Protein AF-A0AAJ4RA74-F1 (afdb_monomer_lite)

Secondary structure (DSSP, 8-state):
-HHHHHHHHHHHHHHHHHHHHHHHHHHHHHTS---HHHHHHHHHHHHHHHHHHHHHHHHHHHHHHHHHHHHHH--

Radius of gyration: 17.56 Å; chains: 1; bounding box: 35×14×56 Å

Sequence (75 aa):
MLNRLKAMNQVTKIEYGLMVMTALLAIGAGFAPVGREESVLFAAVFLGITIGLWVSHLLTMLHTAVVQNDARTNG

pLDDT: mean 70.45, std 9.23, range [47.09, 84.38]

Foldseek 3Di:
DVVVVVVLVVVLVVLVVVLVVLVVVLVVLCVDPDPPVVSVVSNVVSVVVNVVSVVVSVVSVVVVVVVVVVVVVVD

Structure (mmCIF, N/CA/C/O backbone):
data_AF-A0AAJ4RA74-F1
#
_entry.id   AF-A0AAJ4RA74-F1
#
loop_
_atom_site.group_PDB
_atom_site.id
_a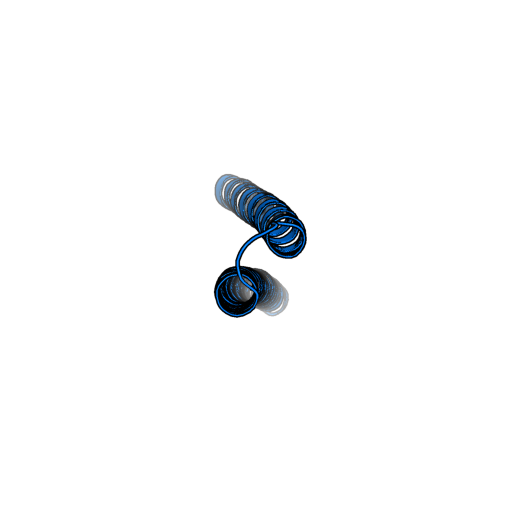tom_site.type_symbol
_atom_site.label_atom_id
_atom_site.label_alt_id
_atom_site.label_comp_id
_atom_site.label_asym_id
_atom_site.label_entity_id
_atom_site.label_seq_id
_atom_site.pdbx_PDB_ins_code
_atom_site.Cartn_x
_atom_site.Cartn_y
_atom_site.Cartn_z
_atom_site.occupancy
_atom_site.B_iso_or_equiv
_atom_site.auth_seq_id
_atom_site.auth_comp_id
_atom_site.auth_asym_id
_atom_site.auth_atom_id
_atom_site.pdbx_PDB_model_num
ATOM 1 N N . MET A 1 1 ? 18.693 -4.482 -21.210 1.00 47.09 1 MET A N 1
ATOM 2 C CA . MET A 1 1 ? 17.295 -4.960 -21.070 1.00 47.09 1 MET A CA 1
ATOM 3 C C . MET A 1 1 ? 17.064 -5.855 -19.842 1.00 47.09 1 MET A C 1
ATOM 5 O O . MET A 1 1 ? 16.006 -5.729 -19.241 1.00 47.09 1 MET A O 1
ATOM 9 N N . LEU A 1 2 ? 18.036 -6.662 -19.380 1.00 52.12 2 LEU A N 1
ATOM 10 C CA . LEU A 1 2 ? 17.868 -7.529 -18.193 1.00 52.12 2 LEU A CA 1
ATOM 11 C C . LEU A 1 2 ? 17.621 -6.794 -16.854 1.00 52.12 2 LEU A C 1
ATOM 13 O O . LEU A 1 2 ? 16.899 -7.311 -16.005 1.00 52.12 2 LEU A O 1
ATOM 17 N N . ASN A 1 3 ? 18.145 -5.576 -16.662 1.00 51.06 3 ASN A N 1
ATOM 18 C CA . ASN A 1 3 ? 17.933 -4.831 -15.409 1.00 51.06 3 ASN A CA 1
ATOM 19 C C . ASN A 1 3 ? 16.474 -4.402 -15.175 1.00 51.06 3 ASN A C 1
ATOM 21 O O . ASN A 1 3 ? 16.057 -4.335 -14.022 1.00 51.06 3 ASN A O 1
ATOM 25 N N . ARG A 1 4 ? 15.676 -4.147 -16.228 1.00 50.97 4 ARG A N 1
ATOM 26 C CA . ARG A 1 4 ? 14.257 -3.769 -16.054 1.00 50.97 4 ARG A CA 1
ATOM 27 C C . ARG A 1 4 ? 13.401 -4.954 -15.603 1.00 50.97 4 ARG A C 1
ATOM 29 O O . ARG A 1 4 ? 12.552 -4.789 -14.738 1.00 50.97 4 ARG A O 1
ATOM 36 N N . LEU A 1 5 ? 13.683 -6.150 -16.124 1.00 51.81 5 LEU A N 1
ATOM 37 C CA . LEU A 1 5 ? 13.011 -7.391 -15.718 1.00 51.81 5 LEU A CA 1
ATOM 38 C C . LEU A 1 5 ? 13.293 -7.724 -14.244 1.00 51.81 5 LEU A C 1
ATOM 40 O O . LEU A 1 5 ? 12.401 -8.160 -13.520 1.00 51.81 5 LEU A O 1
ATOM 44 N N . LYS A 1 6 ? 14.521 -7.459 -13.777 1.00 51.19 6 LYS A N 1
ATOM 45 C CA . LYS A 1 6 ? 14.916 -7.693 -12.382 1.00 51.19 6 LYS A CA 1
ATOM 46 C C . LYS A 1 6 ? 14.314 -6.668 -11.412 1.00 51.19 6 LYS A C 1
ATOM 48 O O . LYS A 1 6 ? 13.886 -7.053 -10.328 1.00 51.19 6 LYS A O 1
ATOM 53 N N . ALA A 1 7 ? 14.223 -5.398 -11.815 1.00 52.59 7 ALA A N 1
ATOM 54 C CA . ALA A 1 7 ? 13.588 -4.347 -11.018 1.00 52.59 7 ALA A CA 1
ATOM 55 C C . ALA A 1 7 ? 12.068 -4.547 -10.884 1.00 52.59 7 ALA A C 1
ATOM 57 O O . ALA A 1 7 ? 11.533 -4.391 -9.789 1.00 52.59 7 ALA A O 1
ATOM 58 N N . MET A 1 8 ? 11.388 -4.967 -11.958 1.00 53.59 8 MET A N 1
ATOM 59 C CA . MET A 1 8 ? 9.951 -5.268 -11.930 1.00 53.59 8 MET A CA 1
ATOM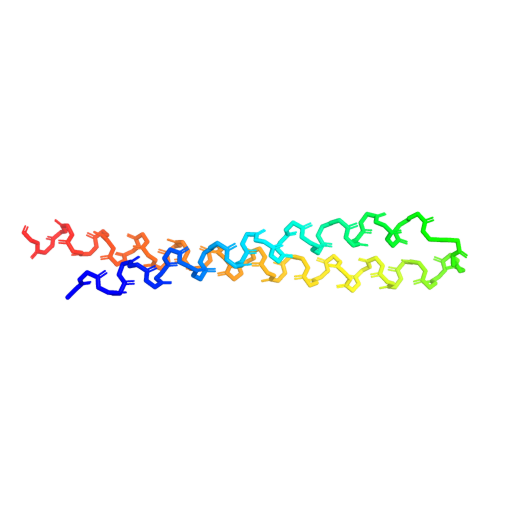 60 C C . MET A 1 8 ? 9.628 -6.363 -10.903 1.00 53.59 8 MET A C 1
ATOM 62 O O . MET A 1 8 ? 8.735 -6.194 -10.084 1.00 53.59 8 MET A O 1
ATOM 66 N N . ASN A 1 9 ? 10.442 -7.422 -10.854 1.00 59.38 9 ASN A N 1
ATOM 67 C CA . ASN A 1 9 ? 10.284 -8.515 -9.890 1.00 59.38 9 ASN A CA 1
ATOM 68 C C . ASN A 1 9 ? 10.451 -8.050 -8.426 1.00 59.38 9 ASN A C 1
ATOM 70 O O . ASN A 1 9 ? 9.788 -8.543 -7.514 1.00 59.38 9 ASN A O 1
ATOM 74 N N . GLN A 1 10 ? 11.320 -7.065 -8.186 1.00 59.69 10 GLN A N 1
ATOM 75 C CA . GLN A 1 10 ? 11.561 -6.533 -6.846 1.00 59.69 10 GLN A CA 1
ATOM 76 C C . GLN A 1 10 ? 10.409 -5.641 -6.365 1.00 59.69 10 GLN A C 1
ATOM 78 O O . GLN A 1 10 ? 10.034 -5.725 -5.198 1.00 59.69 10 GLN A O 1
ATOM 83 N N . VAL A 1 11 ? 9.801 -4.859 -7.263 1.00 64.62 11 VAL A N 1
ATOM 84 C CA . VAL A 1 11 ? 8.600 -4.060 -6.964 1.00 64.62 11 VAL A CA 1
ATOM 85 C C . VAL A 1 11 ? 7.409 -4.967 -6.645 1.00 64.62 11 VAL A C 1
ATOM 87 O O . VAL A 1 11 ? 6.789 -4.799 -5.599 1.00 64.62 11 VAL A O 1
ATOM 90 N N . THR A 1 12 ? 7.163 -6.000 -7.457 1.00 65.56 12 THR A N 1
ATOM 91 C CA . THR A 1 12 ? 6.100 -6.995 -7.217 1.00 65.56 12 THR A CA 1
ATOM 92 C C . THR A 1 12 ? 6.263 -7.690 -5.862 1.00 65.56 12 THR A C 1
ATOM 94 O O . THR A 1 12 ? 5.290 -7.916 -5.147 1.00 65.56 12 THR A O 1
ATOM 97 N N . LYS A 1 13 ? 7.503 -7.995 -5.461 1.00 69.00 13 LYS A N 1
ATOM 98 C CA . LYS A 1 13 ? 7.791 -8.622 -4.165 1.00 69.00 13 LYS A CA 1
ATOM 99 C C . LYS A 1 13 ? 7.516 -7.685 -2.982 1.00 69.00 13 LYS A C 1
ATOM 101 O O . LYS A 1 13 ? 7.052 -8.146 -1.941 1.00 69.00 13 LYS A O 1
ATOM 106 N N . ILE A 1 14 ? 7.795 -6.389 -3.137 1.00 71.56 14 ILE A N 1
ATOM 107 C CA . ILE A 1 14 ? 7.497 -5.367 -2.122 1.00 71.56 14 ILE A CA 1
ATOM 108 C C . ILE A 1 14 ? 5.983 -5.169 -1.998 1.00 71.56 14 ILE A C 1
ATOM 110 O O . ILE A 1 14 ? 5.485 -5.129 -0.876 1.00 71.56 14 ILE A O 1
ATOM 114 N N . GLU A 1 15 ? 5.244 -5.131 -3.112 1.00 68.69 15 GLU A N 1
ATOM 115 C CA . GLU A 1 15 ? 3.774 -5.076 -3.099 1.00 68.69 15 GLU A CA 1
ATOM 116 C C . GLU A 1 15 ? 3.169 -6.284 -2.381 1.00 68.69 15 GLU A C 1
ATOM 118 O O . GLU A 1 15 ? 2.332 -6.111 -1.497 1.00 68.69 15 GLU A O 1
ATOM 123 N N . TYR A 1 16 ? 3.645 -7.496 -2.683 1.00 71.00 16 TYR A N 1
ATOM 124 C CA . TYR A 1 16 ? 3.197 -8.714 -2.002 1.00 71.00 16 TYR A CA 1
ATOM 125 C C . TYR A 1 16 ? 3.479 -8.665 -0.494 1.00 71.00 16 TYR A C 1
ATOM 127 O O . TYR A 1 16 ? 2.634 -9.041 0.318 1.00 71.00 16 TYR A O 1
ATOM 135 N N . GLY A 1 17 ? 4.659 -8.165 -0.110 1.00 74.06 17 GLY A N 1
ATOM 136 C CA . GLY A 1 17 ? 5.031 -7.978 1.292 1.00 74.06 17 GLY A CA 1
ATOM 137 C C . GLY A 1 17 ? 4.130 -6.974 2.014 1.00 74.06 17 GLY A C 1
ATOM 138 O O . GLY A 1 17 ? 3.677 -7.243 3.127 1.00 74.06 17 GLY A O 1
ATOM 139 N N . LEU A 1 18 ? 3.817 -5.845 1.372 1.00 71.25 18 LEU A N 1
ATOM 140 C CA . LEU A 1 18 ? 2.933 -4.822 1.932 1.00 71.25 18 LEU A CA 1
ATOM 141 C C . LEU A 1 18 ? 1.477 -5.303 2.015 1.00 71.25 18 LEU A C 1
ATOM 143 O O . LEU A 1 18 ? 0.783 -4.986 2.979 1.00 71.25 18 LEU A O 1
ATOM 147 N N . MET A 1 19 ? 1.024 -6.095 1.042 1.00 73.62 19 MET A N 1
ATOM 148 C CA . MET A 1 19 ? -0.317 -6.680 1.002 1.00 73.62 19 MET A CA 1
ATOM 149 C C . MET A 1 19 ? -0.533 -7.666 2.160 1.00 73.62 19 MET A C 1
ATOM 151 O O . MET A 1 19 ? -1.551 -7.614 2.848 1.00 73.62 19 MET A O 1
ATOM 155 N N . VAL A 1 20 ? 0.458 -8.520 2.439 1.00 74.94 20 VAL A N 1
ATOM 156 C CA . VAL A 1 20 ? 0.416 -9.444 3.584 1.00 74.94 20 VAL A CA 1
ATOM 157 C C . VAL A 1 20 ? 0.493 -8.686 4.912 1.00 74.94 20 VAL A C 1
ATOM 159 O O . VAL A 1 20 ? -0.259 -8.997 5.835 1.00 74.94 20 VAL A O 1
ATOM 162 N N . MET A 1 21 ? 1.353 -7.666 5.013 1.00 73.25 21 MET A N 1
ATOM 163 C CA . MET A 1 21 ? 1.447 -6.823 6.213 1.00 73.25 21 MET A CA 1
ATOM 164 C C . MET A 1 21 ? 0.133 -6.091 6.504 1.00 73.25 21 MET A C 1
ATOM 166 O O . MET A 1 21 ? -0.331 -6.109 7.639 1.00 73.25 21 MET A O 1
ATOM 170 N N . THR A 1 22 ? -0.491 -5.483 5.494 1.00 72.75 22 THR A N 1
ATOM 171 C CA . THR A 1 22 ? -1.757 -4.746 5.655 1.00 72.75 22 THR A CA 1
ATOM 172 C C . THR A 1 22 ? -2.923 -5.667 5.999 1.00 72.75 22 THR A C 1
ATOM 174 O O . THR A 1 22 ? -3.699 -5.330 6.890 1.00 72.75 22 THR A O 1
ATOM 177 N N . ALA A 1 23 ? -2.999 -6.859 5.401 1.00 69.38 23 ALA A N 1
ATOM 178 C CA . ALA A 1 23 ? -3.989 -7.868 5.774 1.00 69.38 23 ALA A CA 1
ATOM 179 C C . ALA A 1 23 ? -3.825 -8.340 7.232 1.00 69.38 23 ALA A C 1
ATOM 181 O O . ALA A 1 23 ? -4.805 -8.411 7.972 1.00 69.38 23 ALA A O 1
ATOM 182 N N . LEU A 1 24 ? -2.589 -8.608 7.673 1.00 75.88 24 LEU A N 1
ATOM 183 C CA . LEU A 1 24 ? -2.298 -8.971 9.066 1.00 75.88 24 LEU A CA 1
ATOM 184 C C . LEU A 1 24 ? -2.639 -7.836 10.040 1.00 75.88 24 LEU A C 1
ATOM 186 O O . LEU A 1 24 ? -3.223 -8.096 11.091 1.00 75.88 24 LEU A O 1
ATOM 190 N N . LEU A 1 25 ? -2.326 -6.586 9.684 1.00 69.50 25 LEU A N 1
ATOM 191 C CA . LEU A 1 25 ? -2.696 -5.419 10.487 1.00 69.50 25 LEU A CA 1
ATOM 192 C C . LEU A 1 25 ? -4.218 -5.228 10.556 1.00 69.50 25 LEU A C 1
ATOM 194 O O . LEU A 1 25 ? -4.726 -4.927 11.631 1.00 69.50 25 LEU A O 1
ATOM 198 N N . ALA A 1 26 ? -4.951 -5.439 9.459 1.00 69.62 26 ALA A N 1
ATOM 199 C CA . ALA A 1 26 ? -6.412 -5.339 9.433 1.00 69.62 26 ALA A CA 1
ATOM 200 C C . ALA A 1 26 ? -7.078 -6.402 10.325 1.00 69.62 26 ALA A C 1
ATOM 202 O O . ALA A 1 26 ? -8.002 -6.094 11.077 1.00 69.62 26 ALA A O 1
ATOM 203 N N . ILE A 1 27 ? -6.573 -7.640 10.294 1.00 70.94 27 ILE A N 1
ATOM 204 C CA 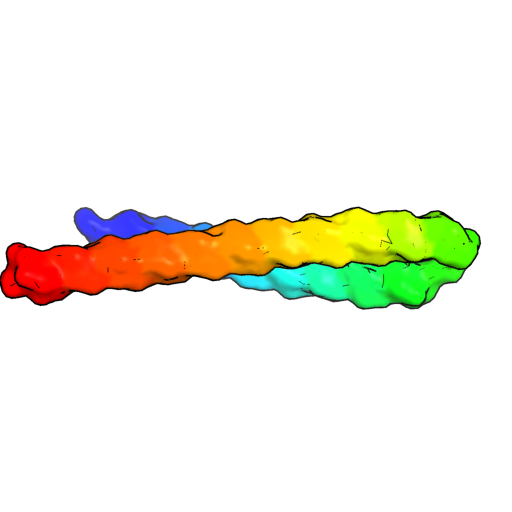. ILE A 1 27 ? -7.035 -8.721 11.179 1.00 70.94 27 ILE A CA 1
ATOM 205 C C . ILE A 1 27 ? -6.708 -8.391 12.644 1.00 70.94 27 ILE A C 1
ATOM 207 O O . ILE A 1 27 ? -7.563 -8.549 13.514 1.00 70.94 27 ILE A O 1
ATOM 211 N N . GLY A 1 28 ? -5.500 -7.885 12.918 1.00 69.50 28 GLY A N 1
ATOM 212 C CA . GLY A 1 28 ? -5.090 -7.453 14.257 1.00 69.50 28 GLY A CA 1
ATOM 213 C C . GLY A 1 28 ? -5.932 -6.294 14.799 1.00 69.50 28 GLY A C 1
ATOM 214 O O . GLY A 1 28 ? -6.313 -6.309 15.967 1.00 69.50 28 GLY A O 1
ATOM 215 N N . ALA A 1 29 ? -6.294 -5.332 13.945 1.00 66.12 29 ALA A N 1
ATOM 216 C CA . ALA A 1 29 ? -7.173 -4.218 14.297 1.00 66.12 29 ALA A CA 1
ATOM 217 C C . ALA A 1 29 ? -8.594 -4.685 14.658 1.00 66.12 29 ALA A C 1
ATOM 219 O O . ALA A 1 29 ? -9.211 -4.118 15.557 1.00 66.12 29 ALA A O 1
ATOM 220 N N . GLY A 1 30 ? -9.093 -5.753 14.024 1.00 63.97 30 GLY A N 1
ATOM 221 C CA . GLY A 1 30 ? -10.383 -6.363 14.367 1.00 63.97 30 GLY A CA 1
ATOM 222 C C . GLY A 1 30 ? -10.409 -7.064 15.733 1.00 63.97 30 GLY A C 1
ATOM 223 O O . GLY A 1 30 ? -11.476 -7.211 16.322 1.00 63.97 30 GLY A O 1
ATOM 224 N N . PHE A 1 31 ? -9.246 -7.464 16.257 1.00 66.75 31 PHE A N 1
ATOM 225 C CA . PHE A 1 31 ? -9.096 -8.041 17.600 1.00 66.75 31 PHE A CA 1
ATOM 226 C C . PHE A 1 31 ? -8.697 -7.012 18.670 1.00 66.75 31 PHE A C 1
ATOM 228 O O . PHE A 1 31 ? -8.584 -7.365 19.846 1.00 66.75 31 PHE A O 1
ATOM 235 N N . ALA A 1 32 ? -8.483 -5.749 18.295 1.00 65.31 32 ALA A N 1
ATOM 236 C CA . ALA A 1 32 ? -8.114 -4.708 19.241 1.00 65.31 32 ALA A CA 1
ATOM 237 C C . ALA A 1 32 ? -9.326 -4.328 20.124 1.00 65.31 32 ALA A C 1
ATOM 239 O O . ALA A 1 32 ? -10.403 -4.050 19.591 1.00 65.31 32 ALA A O 1
ATOM 240 N N . PRO A 1 33 ? -9.180 -4.287 21.465 1.00 60.25 33 PRO A N 1
ATOM 241 C CA . PRO A 1 33 ? -10.256 -3.940 22.390 1.00 60.25 33 PRO A CA 1
ATOM 242 C C . PRO A 1 33 ? -10.438 -2.413 22.434 1.00 60.25 33 PRO A C 1
ATOM 244 O O . PRO A 1 33 ? -10.157 -1.765 23.438 1.00 60.25 33 PRO A O 1
ATOM 247 N N . VAL A 1 34 ? -10.854 -1.835 21.308 1.00 59.75 34 VAL A N 1
ATOM 248 C CA . VAL A 1 34 ? -11.134 -0.402 21.122 1.00 59.75 34 VAL A CA 1
ATOM 249 C C . VAL A 1 34 ? -12.647 -0.217 20.982 1.00 59.75 34 VAL A C 1
ATOM 251 O O . VAL A 1 34 ? -13.345 -1.166 20.610 1.00 59.75 34 VAL A O 1
ATOM 254 N N . GLY A 1 35 ? -13.180 0.964 21.309 1.00 67.19 35 GLY A N 1
ATOM 255 C CA . GLY A 1 35 ? -14.623 1.223 21.274 1.00 67.19 35 GLY A CA 1
ATOM 256 C C . GLY A 1 35 ? -15.253 0.782 19.947 1.00 67.19 35 GLY A C 1
ATOM 257 O O . GLY A 1 35 ? -14.636 0.886 18.888 1.00 67.19 35 GLY A O 1
ATOM 258 N N . ARG A 1 36 ? -16.483 0.252 19.989 1.00 67.06 36 ARG A N 1
ATOM 259 C CA . ARG A 1 36 ? -17.123 -0.421 18.838 1.00 67.06 36 ARG A CA 1
ATOM 260 C C . ARG A 1 36 ? -17.168 0.458 17.580 1.00 67.06 36 ARG A C 1
ATOM 262 O O . ARG A 1 36 ? -17.023 -0.054 16.478 1.00 67.06 36 ARG A O 1
ATOM 269 N N . GLU A 1 37 ? -17.324 1.768 17.750 1.00 73.81 37 GLU A N 1
ATOM 270 C CA . GLU A 1 37 ? -17.318 2.765 16.669 1.00 73.81 37 GLU A CA 1
ATOM 271 C C . GLU A 1 37 ? -15.911 3.010 16.098 1.00 73.81 37 GLU A C 1
ATOM 273 O O . GLU A 1 37 ? -15.728 3.089 14.883 1.00 73.81 37 GLU A O 1
ATOM 278 N N . GLU A 1 38 ? -14.898 3.056 16.960 1.00 75.31 38 GLU A N 1
ATOM 279 C CA . GLU A 1 38 ? -13.499 3.290 16.590 1.00 75.31 38 GLU A CA 1
ATOM 280 C C . GLU A 1 38 ? -12.907 2.078 15.861 1.00 75.31 38 GLU A C 1
ATOM 282 O O . GLU A 1 38 ? -12.201 2.229 14.864 1.00 75.31 38 GLU A O 1
ATOM 287 N N . SER A 1 39 ? -13.251 0.866 16.307 1.00 70.69 39 SER A N 1
ATOM 288 C CA . SER A 1 39 ? -12.822 -0.387 15.678 1.00 70.69 39 SER A CA 1
ATOM 289 C C . SER A 1 39 ? -13.351 -0.516 14.243 1.00 70.69 39 SER A C 1
ATOM 291 O O . SER A 1 39 ? -12.612 -0.912 13.342 1.00 70.69 39 SER A O 1
ATOM 293 N N . VAL A 1 40 ? -14.598 -0.095 13.993 1.00 77.12 40 VAL A N 1
ATOM 294 C CA . VAL A 1 40 ? -15.199 -0.095 12.648 1.00 77.12 40 VAL A CA 1
ATOM 295 C C . VAL A 1 40 ? -14.513 0.918 11.731 1.00 77.12 40 VAL A C 1
ATOM 297 O O . VAL A 1 40 ? -14.210 0.588 10.585 1.00 77.12 40 VAL A O 1
ATOM 300 N N . LEU A 1 41 ? -14.226 2.126 12.226 1.00 82.19 41 LEU A N 1
ATOM 301 C CA . LEU A 1 41 ? -13.484 3.147 11.478 1.00 82.19 41 LEU A CA 1
ATOM 302 C C . LEU A 1 41 ? -12.075 2.667 11.112 1.00 82.19 41 LEU A C 1
ATOM 304 O O . LEU A 1 41 ? -11.673 2.767 9.951 1.00 82.19 41 LEU A O 1
ATOM 308 N N . PHE A 1 42 ? -11.349 2.090 12.071 1.00 75.19 42 PHE A N 1
ATOM 309 C CA . PHE A 1 42 ? -10.029 1.517 11.818 1.00 75.19 42 PHE A CA 1
ATOM 310 C C . PHE A 1 42 ? -10.094 0.371 10.808 1.00 75.19 42 PHE A C 1
ATOM 312 O O . PHE A 1 42 ? -9.336 0.376 9.837 1.00 75.19 42 PHE A O 1
ATOM 319 N N . ALA A 1 43 ? -11.026 -0.568 10.977 1.00 74.56 43 ALA A N 1
ATOM 320 C CA . ALA A 1 43 ? -11.218 -1.667 10.039 1.00 74.56 43 ALA A CA 1
ATOM 321 C C . ALA A 1 43 ? -11.530 -1.155 8.625 1.00 74.56 43 ALA A C 1
ATOM 323 O O . ALA A 1 43 ? -10.924 -1.628 7.669 1.00 74.56 43 ALA A O 1
ATOM 324 N N . ALA A 1 44 ? -12.403 -0.154 8.479 1.00 78.38 44 ALA A N 1
ATOM 325 C CA . ALA A 1 44 ? -12.761 0.423 7.184 1.00 78.38 44 ALA A CA 1
ATOM 326 C C . ALA A 1 44 ? -11.570 1.100 6.487 1.00 78.38 44 ALA A C 1
ATOM 328 O O . ALA A 1 44 ? -11.363 0.892 5.291 1.00 78.38 44 ALA A O 1
ATOM 329 N N . VAL A 1 45 ? -10.754 1.863 7.222 1.00 82.94 45 VAL A N 1
ATOM 330 C CA . VAL A 1 45 ? -9.549 2.507 6.672 1.00 82.94 45 VAL A CA 1
ATOM 331 C C . VAL A 1 45 ? -8.511 1.462 6.260 1.00 82.94 45 VAL A C 1
ATOM 333 O O . VAL A 1 45 ? -8.013 1.505 5.134 1.00 82.94 45 VAL A O 1
ATOM 336 N N . PHE A 1 46 ? -8.217 0.486 7.124 1.00 77.62 46 PHE A N 1
ATOM 337 C CA . PHE A 1 46 ? -7.267 -0.588 6.813 1.00 77.62 46 PHE A CA 1
ATOM 338 C C . PHE A 1 46 ? -7.726 -1.445 5.630 1.00 77.62 46 PHE A C 1
ATOM 340 O O . PHE A 1 46 ? -6.918 -1.813 4.771 1.00 77.62 46 PHE A O 1
ATOM 347 N N . LEU A 1 47 ? -9.025 -1.723 5.547 1.00 76.75 47 LEU A N 1
ATOM 348 C CA . LEU A 1 47 ? -9.625 -2.474 4.452 1.00 76.75 47 LEU A CA 1
ATOM 349 C C . LEU A 1 47 ? -9.595 -1.668 3.146 1.00 76.75 47 LEU A C 1
ATOM 351 O O . LEU A 1 47 ? -9.217 -2.213 2.112 1.00 76.75 47 LEU A O 1
ATOM 355 N N . GLY A 1 48 ? -9.874 -0.363 3.191 1.00 81.19 48 GLY A N 1
ATOM 356 C CA . GLY A 1 48 ? -9.734 0.535 2.042 1.00 81.19 48 GLY A CA 1
ATOM 357 C C . GLY A 1 48 ? -8.301 0.602 1.505 1.00 81.19 48 GLY A C 1
ATOM 358 O O . GLY A 1 48 ? -8.090 0.462 0.300 1.00 81.19 48 GLY A O 1
ATOM 359 N N . ILE A 1 49 ? -7.307 0.730 2.392 1.00 79.88 49 ILE A N 1
ATOM 360 C CA . ILE A 1 49 ? -5.883 0.707 2.017 1.00 79.88 49 ILE A CA 1
ATOM 361 C C . ILE A 1 49 ? -5.514 -0.645 1.391 1.00 79.88 49 ILE A C 1
ATOM 363 O O . ILE A 1 49 ? -4.859 -0.681 0.350 1.00 79.88 49 ILE A O 1
ATOM 367 N N . THR A 1 50 ? -5.979 -1.751 1.977 1.00 76.12 50 THR A N 1
ATOM 368 C CA . THR A 1 50 ? -5.719 -3.109 1.469 1.00 76.12 50 THR A CA 1
ATOM 369 C C . THR A 1 50 ? -6.295 -3.308 0.066 1.00 76.12 50 THR A C 1
ATOM 371 O O . THR A 1 50 ? -5.596 -3.807 -0.818 1.00 76.12 50 THR A O 1
ATOM 374 N N . ILE A 1 51 ? -7.540 -2.879 -0.169 1.00 77.81 51 ILE A N 1
ATOM 375 C CA . ILE A 1 51 ? -8.187 -2.967 -1.487 1.00 77.81 51 ILE A CA 1
ATOM 376 C C . ILE A 1 51 ? -7.464 -2.079 -2.506 1.00 77.81 51 ILE A C 1
ATOM 378 O O . ILE A 1 51 ? -7.188 -2.532 -3.615 1.00 77.81 51 ILE A O 1
ATOM 382 N N . GLY A 1 52 ? -7.113 -0.842 -2.140 1.00 79.69 52 GLY A N 1
ATOM 383 C CA . GLY A 1 52 ? -6.380 0.072 -3.024 1.00 79.69 52 GLY A CA 1
ATOM 384 C C . GLY A 1 52 ? -5.021 -0.486 -3.459 1.00 79.69 52 GLY A C 1
ATOM 385 O O . GLY A 1 52 ? -4.632 -0.363 -4.626 1.00 79.69 52 GLY A O 1
ATOM 386 N N . LEU A 1 53 ? -4.330 -1.172 -2.546 1.00 77.06 53 LEU A N 1
ATOM 387 C CA . LEU A 1 53 ? -3.077 -1.857 -2.845 1.00 77.06 53 LEU A CA 1
ATOM 388 C C . LEU A 1 53 ? -3.289 -3.066 -3.778 1.00 77.06 53 LEU A C 1
ATOM 390 O O . LEU A 1 53 ? -2.534 -3.252 -4.731 1.00 77.06 53 LEU A O 1
ATOM 394 N N . TRP A 1 54 ? -4.353 -3.845 -3.555 1.00 74.75 54 TRP A N 1
ATOM 395 C CA . TRP A 1 54 ? -4.767 -4.958 -4.422 1.00 74.75 54 TRP A CA 1
ATOM 396 C C . TRP A 1 54 ? -5.067 -4.510 -5.859 1.00 74.75 54 TRP A C 1
ATOM 398 O O . TRP A 1 54 ? -4.606 -5.134 -6.816 1.00 74.75 54 TRP A O 1
ATOM 408 N N . VAL A 1 55 ? -5.813 -3.413 -6.020 1.00 78.88 55 VAL A N 1
ATOM 409 C CA . VAL A 1 55 ? -6.174 -2.857 -7.335 1.00 78.88 55 VAL A CA 1
ATOM 410 C C . VAL A 1 55 ? -4.939 -2.340 -8.075 1.00 78.88 55 VAL A C 1
ATOM 412 O O . VAL A 1 55 ? -4.792 -2.600 -9.269 1.00 78.88 55 VAL A O 1
ATOM 415 N N . SER A 1 56 ? -4.024 -1.664 -7.374 1.00 78.94 56 SER A N 1
ATOM 416 C CA . SER A 1 56 ? -2.767 -1.178 -7.967 1.00 78.94 56 SER A CA 1
ATOM 417 C C . SER A 1 56 ? -1.915 -2.334 -8.503 1.00 78.94 56 SER A C 1
ATOM 419 O O . SER A 1 56 ? -1.382 -2.256 -9.610 1.00 78.94 56 SER A O 1
ATOM 421 N N . HIS A 1 57 ? -1.867 -3.451 -7.774 1.00 71.50 57 HIS A N 1
AT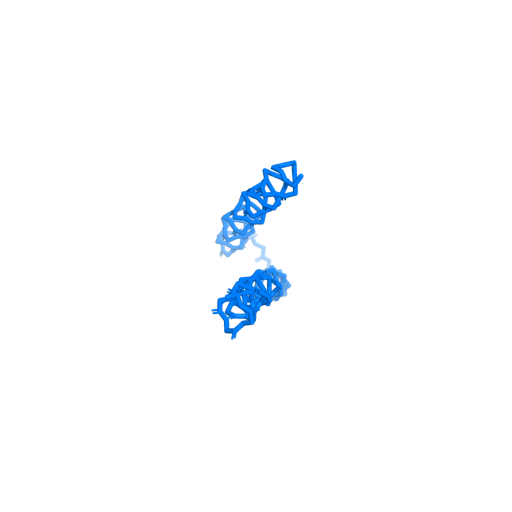OM 422 C CA . HIS A 1 57 ? -1.169 -4.656 -8.212 1.00 71.50 57 HIS A CA 1
ATOM 423 C C . HIS A 1 57 ? -1.817 -5.314 -9.441 1.00 71.50 57 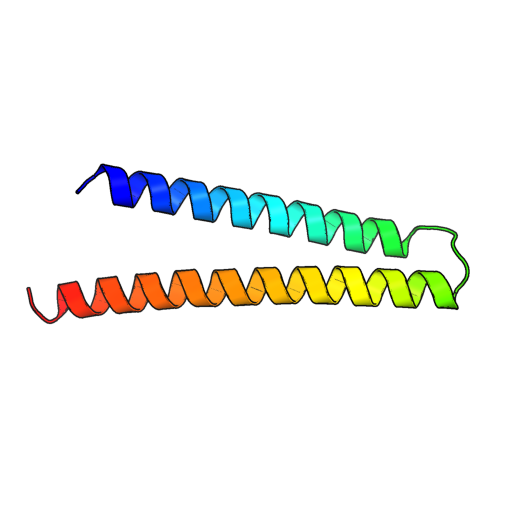HIS A C 1
ATOM 425 O O . HIS A 1 57 ? -1.124 -5.668 -10.398 1.00 71.50 57 HIS A O 1
ATOM 431 N N . LEU A 1 58 ? -3.150 -5.442 -9.449 1.00 78.31 58 LEU A N 1
ATOM 432 C CA . LEU A 1 58 ? -3.905 -5.954 -10.600 1.00 78.31 58 LEU A CA 1
ATOM 433 C C . LEU A 1 58 ? -3.648 -5.119 -11.859 1.00 78.31 58 LEU A C 1
ATOM 435 O O . LEU A 1 58 ? -3.451 -5.679 -12.936 1.00 78.31 58 LEU A O 1
ATOM 439 N N . LEU A 1 59 ? -3.589 -3.793 -11.719 1.00 80.44 59 LEU A N 1
ATOM 440 C CA . LEU A 1 59 ? -3.224 -2.879 -12.803 1.00 80.44 59 LEU A CA 1
ATOM 441 C C . LEU A 1 59 ? -1.791 -3.106 -13.290 1.00 80.44 59 LEU A C 1
ATOM 443 O O . LEU A 1 59 ? -1.571 -3.161 -14.499 1.00 80.44 59 LEU A O 1
ATOM 447 N N . THR A 1 60 ? -0.830 -3.294 -12.383 1.00 78.50 60 THR A N 1
ATOM 448 C CA . THR A 1 60 ? 0.560 -3.610 -12.743 1.00 78.50 60 THR A CA 1
ATOM 449 C C . THR A 1 60 ? 0.648 -4.925 -13.518 1.00 78.50 60 THR A C 1
ATOM 451 O O . THR A 1 60 ? 1.258 -4.960 -14.586 1.00 78.50 60 THR A O 1
ATOM 454 N N . MET A 1 61 ? -0.005 -5.992 -13.043 1.00 76.00 61 MET A N 1
ATOM 455 C CA . MET A 1 61 ? -0.046 -7.280 -13.748 1.00 76.00 61 MET A CA 1
ATOM 456 C C . MET A 1 61 ? -0.707 -7.164 -15.121 1.00 76.00 61 MET A C 1
ATOM 458 O O . MET A 1 61 ? -0.184 -7.699 -16.099 1.00 76.00 61 MET A O 1
ATOM 462 N N . LEU A 1 62 ? -1.827 -6.445 -15.205 1.00 79.69 62 LEU A N 1
ATOM 463 C CA . LEU A 1 62 ? -2.538 -6.230 -16.459 1.00 79.69 62 LEU A CA 1
ATOM 464 C C . LEU A 1 62 ? -1.673 -5.454 -17.455 1.00 79.69 62 LEU A C 1
ATOM 466 O O . LEU A 1 62 ? -1.545 -5.866 -18.604 1.00 79.69 62 LEU A O 1
ATOM 470 N N . HIS A 1 63 ? -1.021 -4.380 -17.012 1.00 79.00 63 HIS A N 1
ATOM 471 C CA . HIS A 1 63 ? -0.117 -3.598 -17.848 1.00 79.00 63 HIS A CA 1
ATOM 472 C C . HIS A 1 63 ? 1.069 -4.444 -18.334 1.00 79.00 63 HIS A C 1
ATOM 474 O O . HIS A 1 63 ? 1.403 -4.423 -19.518 1.00 79.00 63 HIS A O 1
ATOM 480 N N . THR A 1 64 ? 1.674 -5.250 -17.457 1.00 77.62 64 THR A N 1
ATOM 481 C CA . THR A 1 64 ? 2.741 -6.182 -17.846 1.00 77.62 64 THR A CA 1
ATOM 482 C C . THR A 1 64 ? 2.253 -7.214 -18.867 1.00 77.62 64 THR A C 1
ATOM 484 O O . THR A 1 64 ? 2.965 -7.477 -19.836 1.00 77.62 64 THR A O 1
ATOM 487 N N . ALA A 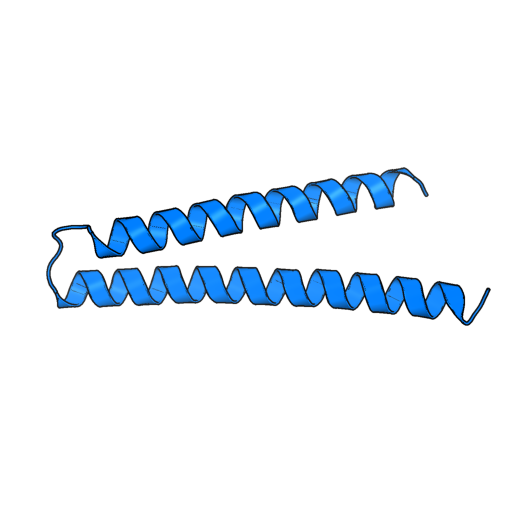1 65 ? 1.052 -7.771 -18.693 1.00 74.62 65 ALA A N 1
ATOM 488 C CA . ALA A 1 65 ? 0.473 -8.738 -19.623 1.00 74.62 65 ALA A CA 1
ATOM 489 C C . ALA A 1 65 ? 0.176 -8.113 -20.995 1.00 74.62 65 ALA A C 1
ATOM 491 O O . ALA A 1 65 ? 0.495 -8.715 -22.019 1.00 74.62 65 ALA A O 1
ATOM 492 N N . VAL A 1 66 ? -0.365 -6.891 -21.023 1.00 84.38 66 VAL A N 1
ATOM 493 C CA . VAL A 1 66 ? -0.617 -6.138 -22.261 1.00 84.38 66 VAL A CA 1
ATOM 494 C C . VAL A 1 66 ? 0.693 -5.868 -23.002 1.00 84.38 66 VAL A C 1
ATOM 496 O O . VAL A 1 66 ? 0.797 -6.206 -24.177 1.00 84.38 66 VAL A O 1
ATOM 499 N N . VAL A 1 67 ? 1.722 -5.362 -22.314 1.00 83.19 67 VAL A N 1
ATOM 500 C CA . VAL A 1 67 ? 3.044 -5.103 -22.917 1.00 83.19 67 VAL A CA 1
ATOM 501 C C . VAL A 1 67 ? 3.681 -6.387 -23.466 1.00 83.19 67 VAL A C 1
ATOM 503 O O . VAL A 1 67 ? 4.288 -6.374 -24.536 1.00 83.19 67 VAL A O 1
ATOM 506 N N . GLN A 1 68 ? 3.546 -7.513 -22.760 1.00 78.44 68 GLN A N 1
ATOM 507 C CA . GLN A 1 68 ? 4.048 -8.806 -23.235 1.00 78.44 68 GLN A CA 1
ATOM 508 C C . GLN A 1 68 ? 3.260 -9.354 -24.430 1.00 78.44 68 GLN A C 1
ATOM 510 O O . GLN A 1 68 ? 3.851 -10.005 -25.293 1.00 78.44 68 GLN A O 1
ATOM 515 N N . ASN A 1 69 ? 1.948 -9.120 -24.478 1.00 75.50 69 ASN A N 1
ATOM 516 C CA . ASN A 1 69 ? 1.105 -9.523 -25.596 1.00 75.50 69 ASN A CA 1
ATOM 517 C C . ASN A 1 69 ? 1.449 -8.729 -26.862 1.00 75.50 69 ASN A C 1
ATOM 519 O O . ASN A 1 69 ? 1.638 -9.320 -27.919 1.00 75.50 69 ASN A O 1
ATOM 523 N N . ASP A 1 70 ? 1.629 -7.416 -26.725 1.00 76.56 70 ASP A N 1
ATOM 524 C CA . ASP A 1 70 ? 1.955 -6.514 -27.833 1.00 76.56 70 ASP A CA 1
ATOM 525 C C . ASP A 1 70 ? 3.337 -6.822 -28.448 1.00 76.56 70 ASP A C 1
ATOM 527 O O . ASP A 1 70 ? 3.530 -6.786 -29.664 1.00 76.56 70 ASP A O 1
ATOM 531 N N . ALA A 1 71 ? 4.300 -7.230 -27.612 1.00 73.06 71 ALA A N 1
ATOM 532 C CA . ALA A 1 71 ? 5.613 -7.701 -28.059 1.00 73.06 71 ALA A CA 1
ATOM 533 C C . ALA A 1 71 ? 5.573 -9.067 -28.773 1.00 73.06 71 ALA A C 1
ATOM 535 O O . ALA A 1 71 ? 6.487 -9.384 -29.529 1.00 73.06 71 ALA A O 1
ATOM 536 N N . ARG A 1 72 ? 4.541 -9.887 -28.528 1.00 69.12 72 ARG A N 1
ATOM 537 C CA . ARG A 1 72 ? 4.336 -11.187 -29.190 1.00 69.12 72 ARG A CA 1
ATOM 538 C C . ARG A 1 72 ? 3.633 -11.068 -30.537 1.00 69.12 72 ARG A C 1
ATOM 540 O O . ARG A 1 72 ? 3.845 -11.921 -31.387 1.00 69.12 72 ARG A O 1
ATOM 547 N N . THR A 1 73 ? 2.772 -10.069 -30.714 1.00 69.56 73 THR A N 1
ATOM 548 C CA . THR A 1 73 ? 2.010 -9.867 -31.956 1.00 69.56 73 THR A CA 1
ATOM 549 C C . THR A 1 73 ? 2.773 -9.079 -33.018 1.00 69.56 73 THR A C 1
ATOM 551 O O . THR A 1 73 ? 2.449 -9.202 -34.194 1.00 69.56 73 THR A O 1
ATOM 554 N N . ASN A 1 74 ? 3.779 -8.292 -32.624 1.00 58.75 74 ASN A N 1
ATOM 555 C CA . ASN A 1 74 ? 4.609 -7.481 -33.526 1.00 58.75 74 ASN A CA 1
ATOM 556 C C . ASN A 1 74 ? 6.039 -8.037 -33.723 1.00 58.75 74 ASN A C 1
ATOM 558 O O . ASN A 1 74 ? 6.900 -7.319 -34.235 1.00 58.75 74 ASN A O 1
ATOM 562 N N . GLY A 1 75 ? 6.308 -9.266 -33.263 1.00 49.56 75 GLY A N 1
ATOM 563 C CA . GLY A 1 75 ? 7.605 -9.950 -33.355 1.00 49.56 75 GLY A CA 1
ATOM 564 C C . GLY A 1 75 ? 7.611 -11.091 -34.360 1.00 49.56 75 GLY A C 1
ATOM 565 O O . GLY A 1 75 ? 6.555 -11.742 -34.511 1.00 49.56 75 GLY A O 1
#

Organism: NCBI:txid2216012